Protein AF-A0A256F3F4-F1 (afdb_monomer_lite)

Organism: NCBI:txid94627

pLDDT: mean 89.83, std 6.76, range [63.84, 97.25]

Secondary structure (DSSP, 8-state):
-GGGSSSSTT--S-HHHHHHHHHHHHHHHHHTSPPTTTSS-HHHHTTS-SSPPPHHHHHHHHHHHHHSPP-PPPPPPPGGGS--

Structure (mmCIF, N/CA/C/O backbone):
data_AF-A0A256F3F4-F1
#
_entry.id   AF-A0A256F3F4-F1
#
loop_
_atom_site.group_PDB
_atom_site.id
_atom_site.type_symbol
_atom_site.label_atom_id
_atom_site.label_alt_id
_atom_site.label_comp_id
_atom_site.label_asym_id
_atom_site.label_entity_id
_atom_site.label_seq_id
_atom_site.pdbx_PDB_ins_code
_atom_site.Cartn_x
_atom_site.Cartn_y
_atom_site.Cartn_z
_atom_site.occupancy
_atom_site.B_iso_or_equiv
_atom_site.auth_seq_id
_atom_site.auth_comp_id
_atom_site.auth_asym_id
_atom_site.auth_atom_id
_atom_site.pdbx_PDB_model_num
ATOM 1 N N . MET A 1 1 ? -0.444 10.853 1.041 1.00 85.06 1 MET A N 1
ATOM 2 C CA . MET A 1 1 ? 0.641 10.440 0.122 1.00 85.06 1 MET A CA 1
ATOM 3 C C . MET A 1 1 ? 1.278 11.704 -0.465 1.00 85.06 1 MET A C 1
ATOM 5 O O . MET A 1 1 ? 0.547 12.496 -1.040 1.00 85.06 1 MET A O 1
ATOM 9 N N . ARG A 1 2 ? 2.587 11.956 -0.284 1.00 86.06 2 ARG A N 1
ATOM 10 C CA . ARG A 1 2 ? 3.235 13.225 -0.716 1.00 86.06 2 ARG A CA 1
ATOM 11 C C . ARG A 1 2 ? 3.424 13.343 -2.236 1.00 86.06 2 ARG A C 1
ATOM 13 O O . ARG A 1 2 ? 3.551 14.440 -2.758 1.00 86.06 2 ARG A O 1
ATOM 20 N N . ARG A 1 3 ? 3.386 12.229 -2.965 1.00 85.56 3 ARG A N 1
ATOM 21 C CA . ARG A 1 3 ? 3.654 12.202 -4.408 1.00 85.56 3 ARG A CA 1
ATOM 22 C C . ARG A 1 3 ? 2.622 12.929 -5.281 1.00 85.56 3 ARG A C 1
ATOM 24 O O . ARG A 1 3 ? 2.972 13.380 -6.362 1.00 85.56 3 ARG A O 1
ATOM 31 N N . PHE A 1 4 ? 1.382 13.070 -4.817 1.00 87.00 4 PHE A N 1
ATOM 32 C CA . PHE A 1 4 ? 0.351 13.848 -5.518 1.00 87.00 4 PHE A CA 1
ATOM 33 C C . PHE A 1 4 ? 0.466 15.361 -5.282 1.00 87.00 4 PHE A C 1
ATOM 35 O O . PHE A 1 4 ? -0.279 16.135 -5.873 1.00 87.00 4 PHE A O 1
ATOM 42 N N . THR A 1 5 ? 1.385 15.797 -4.416 1.00 88.94 5 THR A N 1
ATOM 43 C CA . THR A 1 5 ? 1.590 17.216 -4.108 1.00 88.94 5 THR A CA 1
ATOM 44 C C . THR A 1 5 ? 2.784 17.773 -4.880 1.00 88.94 5 THR A C 1
ATOM 46 O O . THR A 1 5 ? 3.816 17.109 -5.007 1.00 88.94 5 THR A O 1
ATOM 49 N N . ARG A 1 6 ? 2.645 18.995 -5.407 1.00 88.25 6 ARG A N 1
ATOM 50 C CA . ARG A 1 6 ? 3.715 19.708 -6.126 1.00 88.25 6 ARG A CA 1
ATOM 51 C C . ARG A 1 6 ? 4.814 20.169 -5.164 1.00 88.25 6 ARG A C 1
ATOM 53 O O . ARG A 1 6 ? 4.550 20.350 -3.981 1.00 88.25 6 ARG A O 1
ATOM 60 N N . LEU A 1 7 ? 6.019 20.399 -5.697 1.00 86.75 7 LEU A N 1
ATOM 61 C CA . LEU A 1 7 ? 7.172 20.942 -4.959 1.00 86.75 7 LEU A CA 1
ATOM 62 C C . LEU A 1 7 ? 7.547 20.118 -3.714 1.00 86.75 7 LEU A C 1
ATOM 64 O O . LEU A 1 7 ? 7.822 20.659 -2.648 1.00 86.75 7 LEU A O 1
ATOM 68 N N . THR A 1 8 ? 7.549 18.788 -3.843 1.00 89.38 8 THR A N 1
ATOM 69 C CA . THR A 1 8 ? 8.005 17.891 -2.774 1.00 89.38 8 THR A CA 1
ATOM 70 C C . THR A 1 8 ? 9.047 16.906 -3.283 1.00 89.38 8 THR A C 1
ATOM 72 O O . THR A 1 8 ? 9.008 16.477 -4.437 1.00 89.38 8 THR A O 1
ATOM 75 N N . ASN A 1 9 ? 9.930 16.465 -2.386 1.00 86.44 9 ASN A N 1
ATOM 76 C CA . ASN A 1 9 ? 10.960 15.460 -2.678 1.00 86.44 9 ASN A CA 1
ATOM 77 C C . ASN A 1 9 ? 10.384 14.062 -2.989 1.00 86.44 9 ASN A C 1
ATOM 79 O O . ASN A 1 9 ? 11.128 13.146 -3.314 1.00 86.44 9 ASN A O 1
ATOM 83 N N . GLY A 1 10 ? 9.062 13.877 -2.893 1.00 86.25 10 GLY A N 1
ATOM 84 C CA . GLY A 1 10 ? 8.380 12.634 -3.260 1.00 86.25 10 GLY A CA 1
ATOM 85 C C . GLY A 1 10 ? 8.067 12.505 -4.755 1.00 86.25 10 GLY A C 1
ATOM 86 O O . GLY A 1 10 ? 7.435 11.525 -5.156 1.00 86.25 10 GLY A O 1
ATOM 87 N N . PHE A 1 11 ? 8.442 13.491 -5.575 1.00 85.69 11 PHE A N 1
ATOM 88 C CA . PHE A 1 11 ? 8.248 13.451 -7.021 1.00 85.69 11 PHE A CA 1
ATOM 89 C C . PHE A 1 11 ? 9.296 12.565 -7.709 1.00 85.69 11 PHE A C 1
ATOM 91 O O . PHE A 1 11 ? 10.481 12.602 -7.394 1.00 85.69 11 PHE A O 1
ATOM 98 N N . SER A 1 12 ? 8.863 11.792 -8.705 1.00 87.75 12 SER A N 1
ATOM 99 C CA . SER A 1 12 ? 9.754 11.043 -9.590 1.00 87.75 12 SER A CA 1
ATOM 100 C C . SER A 1 12 ? 9.167 11.025 -10.997 1.00 87.75 12 SER A C 1
ATOM 102 O O . SER A 1 12 ? 7.963 10.814 -11.154 1.00 87.75 12 SER A O 1
ATOM 104 N N . LYS A 1 13 ? 10.027 11.238 -12.002 1.00 89.81 13 LYS A N 1
ATOM 105 C CA . LYS A 1 13 ? 9.654 11.271 -13.428 1.00 89.81 13 LYS A CA 1
ATOM 106 C C . LYS A 1 13 ? 9.268 9.895 -13.982 1.00 89.81 13 LYS A C 1
ATOM 108 O O . LYS A 1 13 ? 8.525 9.825 -14.950 1.00 89.81 13 LYS A O 1
ATOM 113 N N . LYS A 1 14 ? 9.767 8.814 -13.372 1.00 93.12 14 LYS A N 1
ATOM 114 C CA . LYS A 1 14 ? 9.453 7.434 -13.765 1.00 93.12 14 LYS A CA 1
ATOM 115 C C . LYS A 1 14 ? 8.044 7.059 -13.308 1.00 93.12 14 LYS A C 1
ATOM 117 O O . LYS A 1 14 ? 7.729 7.175 -12.113 1.00 93.12 14 LYS A O 1
ATOM 122 N N . VAL A 1 15 ? 7.213 6.612 -14.248 1.00 91.56 15 VAL A N 1
ATOM 123 C CA . VAL A 1 15 ? 5.820 6.218 -13.986 1.00 91.56 15 VAL A CA 1
ATOM 124 C C . VAL A 1 15 ? 5.750 4.944 -13.144 1.00 91.56 15 VAL A C 1
ATOM 126 O O . VAL A 1 15 ? 4.891 4.822 -12.277 1.00 91.56 15 VAL A O 1
ATOM 129 N N . GLU A 1 16 ? 6.723 4.049 -13.287 1.00 94.31 16 GLU A N 1
ATOM 130 C CA . GLU A 1 16 ? 6.822 2.789 -12.546 1.00 94.31 16 GLU A CA 1
ATOM 131 C C . GLU A 1 16 ? 6.937 3.062 -11.050 1.00 94.31 16 GLU A C 1
ATOM 133 O O . GLU A 1 16 ? 6.208 2.498 -10.237 1.00 94.31 16 GLU A O 1
ATOM 138 N N . ASN A 1 17 ? 7.763 4.046 -10.681 1.00 91.50 17 ASN A N 1
ATOM 139 C CA . ASN A 1 17 ? 7.868 4.469 -9.293 1.00 91.50 17 ASN A CA 1
ATOM 140 C C . ASN A 1 17 ? 6.499 4.912 -8.757 1.00 91.50 17 ASN A C 1
ATOM 142 O O . ASN A 1 17 ? 6.248 4.770 -7.558 1.00 91.50 17 ASN A O 1
ATOM 146 N N . HIS A 1 18 ? 5.651 5.534 -9.593 1.00 91.56 18 HIS A N 1
ATOM 147 C CA . HIS A 1 18 ? 4.331 6.022 -9.174 1.00 91.56 18 HIS A CA 1
ATOM 148 C C . HIS A 1 18 ? 3.445 4.849 -8.817 1.00 91.56 18 HIS A C 1
ATOM 150 O O . HIS A 1 18 ? 2.930 4.810 -7.699 1.00 91.56 18 HIS A O 1
ATOM 156 N N . ALA A 1 19 ? 3.385 3.865 -9.713 1.00 93.38 19 ALA A N 1
ATOM 157 C CA . ALA A 1 19 ? 2.704 2.607 -9.471 1.00 93.38 19 ALA A CA 1
ATOM 158 C C . ALA A 1 19 ? 3.195 1.946 -8.171 1.00 93.38 19 ALA A C 1
ATOM 160 O O . ALA A 1 19 ? 2.372 1.624 -7.317 1.00 93.38 19 ALA A O 1
ATOM 161 N N . TYR A 1 20 ? 4.512 1.856 -7.943 1.00 92.06 20 TYR A N 1
ATOM 162 C CA . TYR A 1 20 ? 5.063 1.281 -6.707 1.00 92.06 20 TYR A CA 1
ATOM 163 C C . TYR A 1 20 ? 4.633 2.045 -5.449 1.00 92.06 20 TYR A C 1
ATOM 165 O O . TYR A 1 20 ? 4.228 1.443 -4.457 1.00 92.06 20 TYR A O 1
ATOM 173 N N . THR A 1 21 ? 4.663 3.380 -5.486 1.00 93.44 21 THR A N 1
ATOM 174 C CA . THR A 1 21 ? 4.263 4.207 -4.332 1.00 93.44 21 THR A CA 1
ATOM 175 C C . THR A 1 21 ? 2.781 4.022 -4.005 1.00 93.44 21 THR A C 1
ATOM 177 O O . THR A 1 21 ? 2.407 3.910 -2.837 1.00 93.44 21 THR A O 1
ATOM 180 N N . VAL A 1 22 ? 1.937 4.003 -5.040 1.00 93.88 22 VAL A N 1
ATOM 181 C CA . VAL A 1 22 ? 0.487 3.817 -4.926 1.00 93.88 22 VAL A CA 1
ATOM 182 C C . VAL A 1 22 ? 0.172 2.431 -4.366 1.00 93.88 22 VAL A C 1
ATOM 184 O O . VAL A 1 22 ? -0.572 2.331 -3.391 1.00 93.88 22 VAL A O 1
ATOM 187 N N . ALA A 1 23 ? 0.796 1.387 -4.915 1.00 94.31 23 ALA A N 1
ATOM 188 C CA . ALA A 1 23 ? 0.628 0.013 -4.458 1.00 94.31 23 ALA A CA 1
ATOM 189 C C . ALA A 1 23 ? 0.999 -0.140 -2.975 1.00 94.31 23 ALA A C 1
ATOM 191 O O . ALA A 1 23 ? 0.188 -0.618 -2.182 1.00 94.31 23 ALA A O 1
ATOM 192 N N . LEU A 1 24 ? 2.180 0.349 -2.573 1.00 92.94 24 LEU A N 1
ATOM 193 C CA . LEU A 1 24 ? 2.624 0.296 -1.177 1.00 92.94 24 LEU A CA 1
ATOM 194 C C . LEU A 1 24 ? 1.688 1.070 -0.242 1.00 92.94 24 LEU A C 1
ATOM 196 O O . LEU A 1 24 ? 1.378 0.605 0.855 1.00 92.94 24 LEU A O 1
ATOM 200 N N . HIS A 1 25 ? 1.207 2.238 -0.671 1.00 93.75 25 HIS A N 1
ATOM 201 C CA . HIS A 1 25 ? 0.313 3.053 0.143 1.00 93.75 25 HIS A CA 1
ATOM 202 C C . HIS A 1 25 ? -1.028 2.368 0.407 1.00 93.75 25 HIS A C 1
ATOM 204 O O . HIS A 1 25 ? -1.460 2.322 1.558 1.00 93.75 25 HIS A O 1
ATOM 210 N N . PHE A 1 26 ? -1.680 1.842 -0.633 1.00 94.56 26 PHE A N 1
ATOM 211 C CA . PHE A 1 26 ? -2.975 1.180 -0.482 1.00 94.56 26 PHE A CA 1
ATOM 212 C C . PHE A 1 26 ? -2.855 -0.153 0.247 1.00 94.56 26 PHE A C 1
ATOM 214 O O . PHE A 1 26 ? -3.718 -0.464 1.064 1.00 94.56 26 PHE A O 1
ATOM 221 N N . MET A 1 27 ? -1.762 -0.893 0.044 1.00 95.06 27 MET A N 1
ATOM 222 C CA . MET A 1 27 ? -1.495 -2.111 0.805 1.00 95.06 27 MET A CA 1
ATOM 223 C C . MET A 1 27 ? -1.405 -1.818 2.308 1.00 95.06 27 MET A C 1
ATOM 225 O O . MET A 1 27 ? -2.105 -2.429 3.115 1.00 95.06 27 MET A O 1
ATOM 229 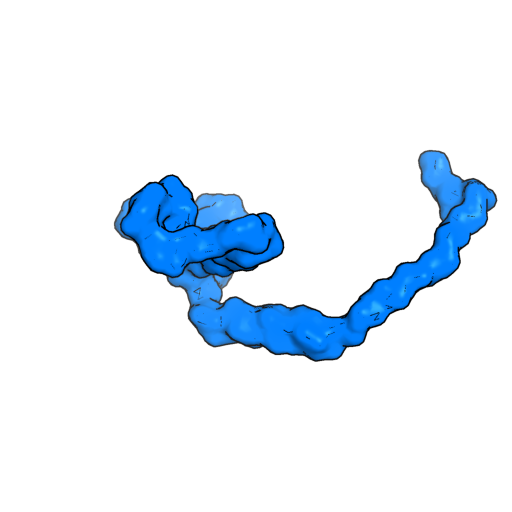N N . TYR A 1 28 ? -0.605 -0.821 2.691 1.00 95.38 28 TYR A N 1
ATOM 230 C CA . TYR A 1 28 ? 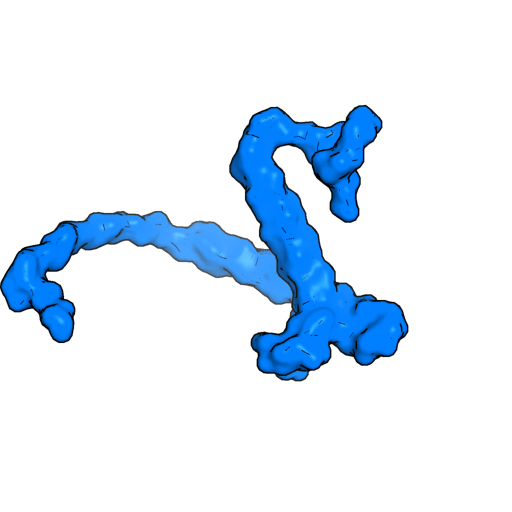-0.487 -0.416 4.090 1.00 95.38 28 TYR A CA 1
ATOM 231 C C . TYR A 1 28 ? -1.808 0.135 4.651 1.00 95.38 28 TYR A C 1
ATOM 233 O O . TYR A 1 28 ? -2.238 -0.261 5.736 1.00 95.38 28 TYR A O 1
ATOM 241 N N . TYR A 1 29 ? -2.465 1.041 3.923 1.00 95.69 29 TYR A N 1
ATOM 242 C CA . TYR A 1 29 ? -3.678 1.704 4.398 1.00 95.69 29 TYR A CA 1
ATOM 243 C C . TYR A 1 29 ? -4.839 0.722 4.585 1.00 95.69 29 TYR A C 1
ATOM 245 O O . TYR A 1 29 ? -5.544 0.824 5.584 1.00 95.69 29 TYR A O 1
ATOM 253 N N . ASN A 1 30 ? -5.017 -0.228 3.661 1.00 96.25 30 ASN A N 1
ATOM 254 C CA . ASN A 1 30 ? -6.153 -1.145 3.692 1.00 96.25 30 ASN A CA 1
ATOM 255 C C . ASN A 1 30 ? -5.957 -2.318 4.654 1.00 96.25 30 ASN A C 1
ATOM 257 O O . ASN A 1 30 ? -6.938 -2.738 5.258 1.00 96.25 30 ASN A O 1
ATOM 261 N N . PHE A 1 31 ? -4.734 -2.841 4.803 1.00 95.75 31 PHE A N 1
ATOM 262 C CA . PHE A 1 31 ? -4.508 -4.107 5.514 1.00 95.75 31 PHE A CA 1
ATOM 263 C C . PHE A 1 31 ? -3.765 -3.980 6.848 1.00 95.75 31 PHE A C 1
ATOM 265 O O . PHE A 1 31 ? -3.890 -4.879 7.677 1.00 95.75 31 PHE A O 1
ATOM 272 N N . VAL A 1 32 ? -3.002 -2.902 7.068 1.00 96.38 32 VAL A N 1
ATOM 273 C CA . VAL A 1 32 ? -2.175 -2.730 8.282 1.00 96.38 32 VAL A CA 1
ATOM 274 C C . VAL A 1 32 ? -2.703 -1.609 9.168 1.00 96.38 32 VAL A C 1
ATOM 276 O O . VAL A 1 32 ? -2.766 -1.734 10.389 1.00 96.38 32 VAL A O 1
ATOM 279 N N . ARG A 1 33 ? -3.079 -0.474 8.574 1.00 95.44 33 ARG A N 1
ATOM 280 C CA . ARG A 1 33 ? -3.511 0.689 9.346 1.00 95.44 33 ARG A CA 1
ATOM 281 C C . ARG A 1 33 ? -4.917 0.480 9.909 1.00 95.44 33 ARG A C 1
ATOM 283 O O . ARG A 1 33 ? -5.875 0.291 9.167 1.0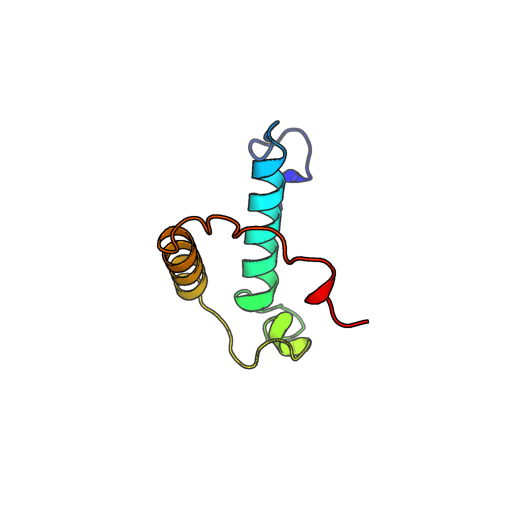0 95.44 33 ARG A O 1
ATOM 290 N N . ILE A 1 34 ? -5.057 0.660 11.220 1.00 95.81 34 ILE A N 1
ATOM 291 C CA . ILE A 1 34 ? -6.369 0.770 11.862 1.00 95.81 34 ILE A CA 1
ATOM 292 C C . ILE A 1 34 ? -6.978 2.135 11.525 1.00 95.81 34 ILE A C 1
ATOM 294 O O . ILE A 1 34 ? -6.384 3.190 11.785 1.00 95.81 34 ILE A O 1
ATOM 298 N N . HIS A 1 35 ? -8.172 2.129 10.933 1.00 95.44 35 HIS A N 1
ATOM 299 C CA . HIS A 1 35 ? -8.888 3.357 10.621 1.00 95.44 35 HIS A CA 1
ATOM 300 C C . HIS A 1 35 ? -9.515 3.954 11.886 1.00 95.44 35 HIS A C 1
ATOM 302 O O . HIS A 1 35 ? -10.131 3.248 12.684 1.00 95.44 35 HIS A O 1
ATOM 308 N N . LYS A 1 36 ? -9.398 5.277 12.067 1.00 94.94 36 LYS A N 1
ATOM 309 C CA . LYS A 1 36 ? -9.813 5.953 13.310 1.00 94.94 36 LYS A CA 1
ATOM 310 C C . LYS A 1 36 ? -11.298 5.751 13.630 1.00 94.94 36 LYS A C 1
ATOM 312 O O . LYS A 1 36 ? -11.634 5.542 14.790 1.00 94.94 36 LYS A O 1
ATOM 317 N N . THR A 1 37 ? -12.169 5.820 12.622 1.00 95.62 37 THR A N 1
ATOM 318 C CA . THR A 1 37 ? -13.624 5.676 12.804 1.00 95.62 37 THR A CA 1
ATOM 319 C C . THR A 1 37 ? -14.079 4.221 12.809 1.00 95.62 37 THR A C 1
ATOM 321 O O . THR A 1 37 ? -14.896 3.859 13.643 1.00 95.62 37 THR A O 1
ATOM 324 N N . LEU A 1 38 ? -13.522 3.378 11.931 1.00 95.06 38 LEU A N 1
ATOM 325 C CA . LEU A 1 38 ? -13.929 1.973 11.804 1.00 95.06 38 LEU A CA 1
ATOM 326 C C . LEU A 1 38 ? -13.386 1.113 12.950 1.00 95.06 38 LEU A C 1
ATOM 328 O O . LEU A 1 38 ? -13.875 0.013 13.164 1.00 95.06 38 LEU A O 1
ATOM 332 N N . ARG A 1 39 ? -12.346 1.587 13.658 1.00 94.94 39 ARG A N 1
ATOM 333 C CA . ARG A 1 39 ? -11.619 0.858 14.718 1.00 94.94 39 ARG A CA 1
ATOM 334 C C . ARG A 1 39 ? -10.998 -0.471 14.267 1.00 94.94 39 ARG A C 1
ATOM 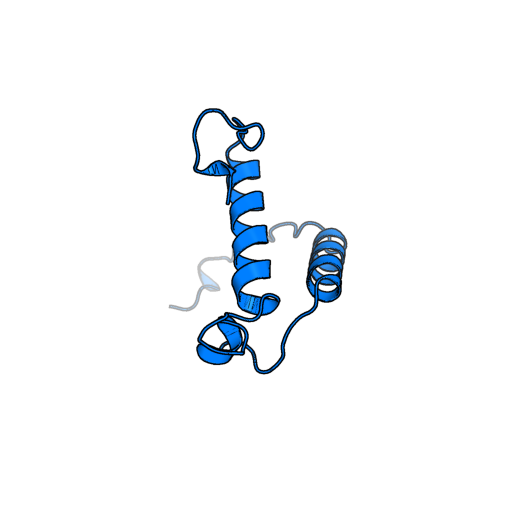336 O O . ARG A 1 39 ? -10.435 -1.188 15.081 1.00 94.94 39 ARG A O 1
ATOM 343 N N . MET A 1 40 ? -11.015 -0.740 12.966 1.00 95.75 40 MET A N 1
ATOM 344 C CA . MET A 1 40 ? -10.393 -1.877 12.299 1.00 95.75 40 MET A CA 1
ATOM 345 C C . MET A 1 40 ? -9.757 -1.436 10.977 1.00 95.75 40 MET A C 1
ATOM 347 O O . MET A 1 40 ? -9.834 -0.258 10.604 1.00 95.75 40 MET A O 1
ATOM 351 N N . SER A 1 41 ? -9.099 -2.360 10.275 1.00 96.56 41 SER A N 1
ATOM 352 C CA . SER A 1 41 ? -8.565 -2.060 8.946 1.00 96.56 41 SER A CA 1
ATOM 353 C C . SER A 1 41 ? -9.697 -1.894 7.918 1.00 96.56 41 SER A C 1
ATOM 355 O O . SER A 1 41 ? -10.731 -2.558 8.033 1.00 96.56 41 SER A O 1
ATOM 357 N N . PRO A 1 42 ? -9.532 -1.032 6.899 1.00 97.25 42 PRO A N 1
ATOM 358 C CA . PRO A 1 42 ? -10.513 -0.902 5.824 1.00 97.25 42 PRO A CA 1
ATOM 359 C C . PRO A 1 42 ? -10.827 -2.227 5.113 1.00 97.25 42 PRO A C 1
ATOM 361 O O . PRO A 1 42 ? -11.984 -2.478 4.795 1.00 97.25 42 PRO A O 1
ATOM 364 N N . ALA A 1 43 ? -9.831 -3.096 4.904 1.00 97.00 43 ALA A N 1
ATOM 365 C CA . ALA A 1 43 ? -10.043 -4.400 4.274 1.00 97.00 43 ALA A CA 1
ATOM 366 C C . ALA A 1 43 ? -10.915 -5.332 5.126 1.00 97.00 43 ALA A C 1
ATOM 368 O O . ALA A 1 43 ? -11.727 -6.068 4.574 1.00 97.00 43 ALA A O 1
ATOM 369 N N . MET A 1 44 ? -10.784 -5.276 6.455 1.00 96.69 44 MET A N 1
ATOM 370 C CA . MET A 1 44 ? -11.664 -6.023 7.361 1.00 96.69 44 MET A CA 1
ATOM 371 C C . MET A 1 44 ? -13.089 -5.481 7.338 1.00 96.69 44 MET A C 1
ATOM 373 O O . MET A 1 44 ? -14.034 -6.252 7.230 1.00 96.69 44 MET A O 1
ATOM 377 N N . ALA A 1 45 ? -13.252 -4.157 7.378 1.00 96.25 45 ALA A N 1
ATOM 378 C CA . ALA A 1 45 ? -14.578 -3.544 7.319 1.00 96.25 45 ALA A CA 1
ATOM 379 C C . ALA A 1 45 ? -15.311 -3.861 6.002 1.00 96.25 45 ALA A C 1
ATOM 381 O O . ALA A 1 45 ? -16.534 -3.946 5.982 1.00 96.25 45 ALA A O 1
ATOM 382 N N . ALA A 1 46 ? -14.562 -4.054 4.914 1.00 96.69 46 ALA A N 1
ATOM 383 C CA . ALA A 1 46 ? -15.086 -4.463 3.615 1.00 96.69 46 ALA A CA 1
ATOM 384 C C . ALA A 1 46 ? -15.251 -5.991 3.452 1.00 96.69 46 ALA A C 1
ATOM 386 O O . ALA A 1 46 ? -15.663 -6.430 2.383 1.00 96.69 46 ALA A O 1
ATOM 387 N N . GLY A 1 47 ? -14.900 -6.805 4.457 1.00 96.12 47 GLY A N 1
ATOM 388 C CA . GLY A 1 47 ? -14.982 -8.272 4.382 1.00 96.12 47 GLY A CA 1
ATOM 389 C C . GLY A 1 47 ? -13.971 -8.925 3.429 1.00 96.12 47 GLY A C 1
ATOM 390 O O . GLY A 1 47 ? -14.169 -10.054 2.998 1.00 96.12 47 GLY A O 1
ATOM 391 N N . VAL A 1 48 ? -12.893 -8.223 3.068 1.00 95.88 48 VAL A N 1
ATOM 392 C CA . VAL A 1 48 ? -11.842 -8.723 2.158 1.00 95.88 48 VAL A CA 1
ATOM 393 C C . VAL A 1 48 ? -10.771 -9.523 2.910 1.00 95.88 48 VAL A C 1
ATOM 395 O O . VAL A 1 48 ? -10.041 -10.312 2.314 1.00 95.88 48 VAL A O 1
ATOM 398 N N . SER A 1 49 ? -10.622 -9.292 4.215 1.00 94.06 49 SER A N 1
ATOM 399 C CA . SER A 1 49 ? -9.625 -9.957 5.057 1.00 94.06 49 SER A CA 1
ATOM 400 C C . SER A 1 49 ? -10.154 -10.120 6.472 1.00 94.06 49 SER A C 1
ATOM 402 O O . SER A 1 49 ? -10.588 -9.142 7.070 1.00 94.06 49 SER A O 1
ATOM 404 N N . ASP A 1 50 ? -10.016 -11.316 7.037 1.00 93.12 50 ASP A N 1
ATOM 405 C CA . ASP A 1 50 ? -10.487 -11.611 8.398 1.00 93.12 50 ASP A CA 1
ATOM 406 C C . ASP A 1 50 ? -9.458 -11.252 9.478 1.00 93.12 50 ASP A C 1
ATOM 408 O O . ASP A 1 50 ? -9.791 -11.114 10.654 1.00 93.12 50 ASP A O 1
ATOM 412 N N . ARG A 1 51 ? -8.187 -11.075 9.087 1.00 93.38 51 ARG A N 1
ATOM 413 C CA . ARG A 1 51 ? -7.095 -10.693 9.994 1.00 93.38 51 ARG A CA 1
ATOM 414 C C . ARG A 1 51 ? -6.505 -9.333 9.655 1.00 93.38 51 ARG A C 1
ATOM 416 O O . ARG A 1 51 ? -6.439 -8.941 8.485 1.00 93.38 51 ARG A O 1
ATOM 423 N N . LEU A 1 52 ? -5.989 -8.665 10.685 1.00 94.31 52 LEU A N 1
ATOM 424 C CA . LEU A 1 52 ? -5.095 -7.523 10.533 1.00 94.31 52 LEU A CA 1
ATOM 425 C C . LEU A 1 52 ? -3.713 -8.022 10.092 1.00 94.31 52 LEU A C 1
ATOM 427 O O . LEU A 1 52 ? -3.209 -9.008 10.634 1.00 94.31 52 LEU A O 1
ATOM 431 N N . ARG A 1 53 ? -3.107 -7.359 9.105 1.00 93.81 53 ARG A N 1
ATOM 432 C CA . ARG A 1 53 ? -1.728 -7.644 8.689 1.00 93.81 53 ARG A CA 1
ATOM 433 C C . ARG A 1 53 ? -0.748 -6.748 9.429 1.00 93.81 53 ARG A C 1
ATOM 435 O O . ARG A 1 53 ? -1.072 -5.620 9.793 1.00 93.81 53 ARG A O 1
ATOM 442 N N . GLU A 1 54 ? 0.479 -7.220 9.573 1.00 94.38 54 GLU A N 1
ATOM 443 C CA . GLU A 1 54 ? 1.598 -6.424 10.062 1.00 94.38 54 GLU A CA 1
ATOM 444 C C . GLU A 1 54 ? 2.496 -5.945 8.918 1.00 94.38 54 GLU A C 1
ATOM 446 O O . GLU A 1 54 ? 2.456 -6.447 7.793 1.00 94.38 54 GLU A O 1
ATOM 451 N N . MET A 1 55 ? 3.390 -4.998 9.216 1.00 92.25 55 MET A N 1
ATOM 452 C CA . MET A 1 55 ? 4.405 -4.564 8.251 1.00 92.25 55 MET A CA 1
ATOM 453 C C . MET A 1 55 ? 5.299 -5.730 7.793 1.00 92.25 55 MET A C 1
ATOM 455 O O . MET A 1 55 ? 5.730 -5.766 6.641 1.00 92.25 55 MET A O 1
ATOM 459 N N . ARG A 1 56 ? 5.542 -6.711 8.674 1.00 95.06 56 ARG A N 1
ATOM 460 C CA . ARG A 1 56 ? 6.315 -7.921 8.361 1.00 95.06 56 ARG A CA 1
ATOM 461 C C . ARG A 1 56 ? 5.664 -8.749 7.255 1.00 95.06 56 ARG A C 1
ATOM 463 O O . ARG A 1 56 ? 6.377 -9.191 6.363 1.00 95.06 56 ARG A O 1
ATOM 470 N N . ASP A 1 57 ? 4.335 -8.882 7.262 1.00 93.31 57 ASP A N 1
ATOM 471 C CA . ASP A 1 57 ? 3.605 -9.610 6.217 1.00 93.31 57 ASP A CA 1
ATOM 472 C C . ASP A 1 57 ? 3.851 -8.985 4.834 1.00 93.31 57 ASP A C 1
ATOM 474 O O . ASP A 1 57 ? 4.046 -9.698 3.854 1.00 93.31 57 ASP A O 1
ATOM 478 N N . ILE A 1 58 ? 3.884 -7.649 4.743 1.00 91.50 58 ILE A N 1
ATOM 479 C CA . ILE A 1 58 ? 4.151 -6.948 3.477 1.00 91.50 58 ILE A CA 1
ATOM 480 C C . ILE A 1 58 ? 5.561 -7.268 2.969 1.00 91.50 58 ILE A C 1
ATOM 482 O O . ILE A 1 58 ? 5.736 -7.556 1.788 1.00 91.50 58 ILE A O 1
ATOM 486 N N . VAL A 1 59 ? 6.563 -7.241 3.850 1.00 93.12 59 VAL A N 1
ATOM 487 C CA . VAL A 1 59 ? 7.952 -7.547 3.475 1.00 93.12 59 VAL A CA 1
ATOM 488 C C . VAL A 1 59 ? 8.095 -9.002 3.033 1.00 93.12 59 VAL A C 1
ATOM 490 O O . VAL A 1 59 ? 8.767 -9.266 2.038 1.00 93.12 59 VAL A O 1
ATOM 493 N N . SER A 1 60 ? 7.448 -9.940 3.728 1.00 94.31 60 SER A N 1
ATOM 494 C CA . SER A 1 60 ? 7.446 -11.353 3.337 1.00 94.31 60 SER A CA 1
ATOM 495 C C . SER A 1 60 ? 6.847 -11.552 1.945 1.00 94.31 60 SER A C 1
ATOM 497 O O . SER A 1 60 ? 7.459 -12.222 1.122 1.00 94.31 60 SER A O 1
ATOM 499 N N . LEU A 1 61 ? 5.732 -10.884 1.629 1.00 90.44 61 LEU A N 1
ATOM 500 C CA . LEU A 1 61 ? 5.115 -10.957 0.298 1.00 90.44 61 LEU A CA 1
ATOM 501 C C . LEU A 1 61 ? 6.033 -10.448 -0.815 1.00 90.44 61 LEU A C 1
ATOM 503 O O . LEU A 1 61 ? 6.055 -11.022 -1.900 1.00 90.44 61 LEU A O 1
ATOM 507 N N . VAL A 1 62 ? 6.791 -9.378 -0.558 1.00 90.25 62 VAL A N 1
ATOM 508 C CA . VAL A 1 62 ? 7.767 -8.859 -1.527 1.00 90.25 62 VAL A CA 1
ATOM 509 C C . VAL A 1 62 ? 8.899 -9.863 -1.731 1.00 90.25 62 VAL A C 1
ATOM 511 O O . VAL A 1 62 ? 9.211 -10.186 -2.871 1.00 90.25 62 VAL A O 1
ATOM 514 N N . LYS A 1 63 ? 9.450 -10.427 -0.650 1.00 92.25 63 LYS A N 1
ATOM 515 C CA . LYS A 1 63 ? 10.499 -11.457 -0.735 1.00 92.25 63 LYS A CA 1
ATOM 516 C C . LYS A 1 63 ? 10.035 -12.697 -1.494 1.00 92.25 63 LYS A C 1
ATOM 518 O O . LYS A 1 63 ? 10.766 -13.218 -2.325 1.00 92.25 63 LYS A O 1
ATOM 523 N N . GLU A 1 64 ? 8.819 -13.164 -1.228 1.00 91.81 64 GLU A N 1
ATOM 524 C CA . GLU A 1 64 ? 8.2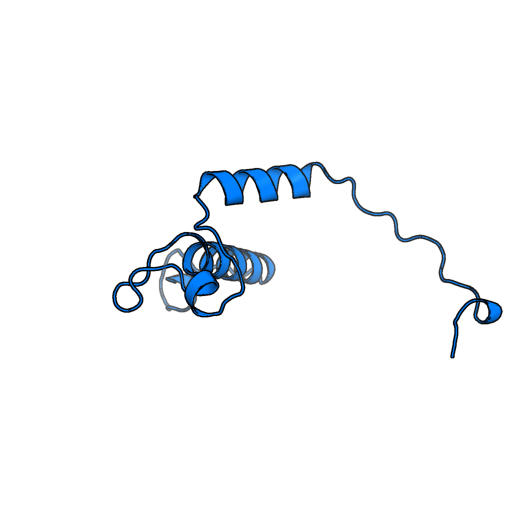17 -14.286 -1.951 1.00 91.81 64 GLU A CA 1
ATOM 525 C C . GLU A 1 64 ? 7.993 -13.961 -3.431 1.00 91.81 64 GLU A C 1
ATOM 527 O O . GLU A 1 64 ? 8.152 -14.834 -4.282 1.00 91.81 64 GLU A O 1
ATOM 532 N N . ALA A 1 65 ? 7.620 -12.721 -3.756 1.00 87.38 65 ALA A N 1
ATOM 533 C CA . ALA A 1 65 ? 7.465 -12.279 -5.137 1.00 87.38 65 ALA A CA 1
ATOM 534 C C . ALA A 1 65 ? 8.810 -12.192 -5.872 1.00 87.38 65 ALA A C 1
ATOM 536 O O . ALA A 1 65 ? 8.885 -12.606 -7.023 1.00 87.38 65 ALA A O 1
ATOM 537 N N . GLU A 1 66 ? 9.864 -11.710 -5.213 1.00 86.25 66 GLU A N 1
ATOM 538 C CA . GLU A 1 66 ? 11.228 -11.666 -5.759 1.00 86.25 66 GLU A CA 1
ATOM 539 C C . GLU A 1 66 ? 11.839 -13.065 -5.917 1.00 86.25 66 GLU A C 1
ATOM 541 O O . GLU A 1 66 ? 12.565 -13.316 -6.876 1.00 86.25 66 GLU A O 1
ATOM 546 N N . ALA A 1 67 ? 11.527 -13.991 -5.006 1.00 88.25 67 ALA A N 1
ATOM 547 C CA . ALA A 1 67 ? 11.985 -15.378 -5.077 1.00 88.25 67 ALA A CA 1
ATOM 548 C C . ALA A 1 67 ? 11.320 -16.172 -6.214 1.00 88.25 6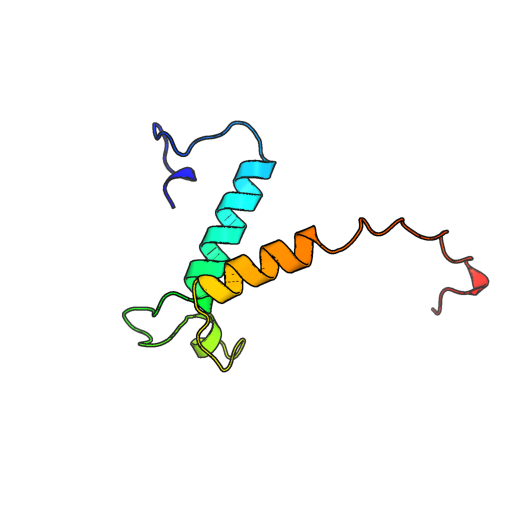7 ALA A C 1
ATOM 550 O O . ALA A 1 67 ? 11.861 -17.186 -6.661 1.00 88.25 67 ALA A O 1
ATOM 551 N N . LYS A 1 68 ? 10.146 -15.741 -6.690 1.00 84.94 68 LYS A N 1
ATOM 552 C CA . LYS A 1 68 ? 9.500 -16.364 -7.847 1.00 84.94 68 LYS A CA 1
ATOM 553 C C . LYS A 1 68 ? 10.306 -16.037 -9.097 1.00 84.94 68 LYS A C 1
ATOM 555 O O . LYS A 1 68 ? 10.426 -14.881 -9.494 1.00 84.94 68 LYS A O 1
ATOM 560 N N . ALA A 1 69 ? 10.823 -17.083 -9.736 1.00 73.44 69 ALA A N 1
ATOM 561 C CA . ALA A 1 69 ? 11.488 -16.953 -11.020 1.00 73.44 69 ALA A CA 1
ATOM 562 C C . ALA A 1 69 ? 10.555 -16.270 -12.041 1.00 73.44 69 ALA A C 1
ATOM 564 O O . ALA A 1 69 ? 9.337 -16.499 -12.008 1.00 73.44 69 ALA A O 1
ATOM 565 N N . PRO A 1 70 ? 11.099 -15.447 -12.956 1.00 75.31 70 PRO A N 1
ATOM 566 C CA . PRO A 1 70 ? 10.306 -14.849 -14.016 1.00 75.31 70 PRO A CA 1
ATOM 567 C C . PRO A 1 70 ? 9.608 -15.958 -14.802 1.00 75.31 70 PRO A C 1
ATOM 569 O O . PRO A 1 70 ? 10.245 -16.886 -15.302 1.00 75.31 70 PRO A O 1
ATOM 572 N N . ILE A 1 71 ? 8.282 -15.872 -14.885 1.00 75.62 71 ILE A N 1
ATOM 573 C CA . ILE A 1 71 ? 7.483 -16.845 -15.622 1.00 75.62 71 ILE A CA 1
ATOM 574 C C . ILE A 1 71 ? 7.808 -16.654 -17.102 1.00 75.62 71 ILE A C 1
ATOM 576 O O . ILE A 1 71 ? 7.389 -15.672 -17.720 1.00 75.62 71 ILE A O 1
ATOM 580 N N . VAL A 1 72 ? 8.561 -17.593 -17.675 1.00 79.44 72 VAL A N 1
ATOM 581 C CA . VAL A 1 72 ? 8.735 -17.668 -19.125 1.00 79.44 72 VAL A CA 1
ATOM 582 C C . VAL A 1 72 ? 7.374 -18.022 -19.704 1.00 79.44 72 VAL A C 1
ATOM 584 O O . VAL A 1 72 ? 6.800 -19.067 -19.392 1.00 79.44 72 VAL A O 1
ATOM 587 N N . ARG A 1 73 ? 6.813 -17.111 -20.500 1.00 78.50 73 ARG A N 1
ATOM 588 C CA . ARG A 1 73 ? 5.513 -17.323 -21.131 1.00 78.50 73 ARG A CA 1
ATOM 589 C C . ARG A 1 73 ? 5.616 -18.564 -22.023 1.00 78.50 73 ARG A C 1
ATOM 591 O O . ARG A 1 73 ? 6.453 -18.600 -22.921 1.00 78.50 73 ARG A O 1
ATOM 598 N N . GLY A 1 74 ? 4.791 -19.574 -21.751 1.00 82.19 74 GLY A N 1
ATOM 599 C CA . GLY A 1 74 ? 4.712 -20.769 -22.590 1.00 82.19 74 GLY A CA 1
ATOM 600 C C . GLY A 1 74 ? 4.189 -20.447 -23.998 1.00 82.19 74 GLY A C 1
ATOM 601 O O . GLY A 1 74 ? 3.640 -19.359 -24.214 1.00 82.19 74 GLY A O 1
ATOM 602 N N . PRO A 1 75 ? 4.343 -21.374 -24.960 1.00 86.75 75 PRO A N 1
ATOM 603 C CA . PRO A 1 75 ? 3.798 -21.210 -26.305 1.00 86.75 75 PRO A CA 1
ATOM 604 C C . PRO A 1 75 ? 2.284 -20.951 -26.264 1.00 86.75 75 PRO A C 1
ATOM 606 O O . PRO A 1 75 ? 1.574 -21.430 -25.376 1.00 86.75 75 PRO A O 1
ATOM 609 N N . TYR A 1 76 ? 1.790 -20.155 -27.216 1.00 83.75 76 TYR A N 1
ATOM 610 C CA . TYR A 1 76 ? 0.361 -19.865 -27.327 1.00 83.75 76 TYR A CA 1
ATOM 611 C C . TYR A 1 76 ? -0.419 -21.158 -27.598 1.00 83.75 76 TYR A C 1
ATOM 613 O O . TYR A 1 76 ? 0.031 -22.001 -28.374 1.00 83.75 76 TYR A O 1
ATOM 621 N N . LYS A 1 77 ? -1.586 -21.316 -26.962 1.00 84.69 77 LYS A N 1
ATOM 622 C CA . LYS A 1 77 ? -2.446 -22.482 -27.192 1.00 84.69 77 LYS A CA 1
ATOM 623 C C . LYS A 1 77 ? -2.918 -22.497 -28.642 1.00 84.69 77 LYS A C 1
ATOM 625 O O . LYS A 1 77 ? -3.380 -21.482 -29.156 1.00 84.69 77 LYS A O 1
ATOM 630 N N . GLU A 1 78 ? -2.844 -23.652 -29.289 1.00 84.31 78 GLU A N 1
ATOM 631 C CA . GLU A 1 78 ? -3.434 -23.814 -30.614 1.00 84.31 78 GLU A CA 1
ATOM 632 C C . GLU A 1 78 ? -4.944 -23.568 -30.565 1.00 84.31 78 GLU A C 1
ATOM 634 O O . GLU A 1 78 ? -5.605 -23.877 -29.572 1.00 84.31 78 GLU A O 1
ATOM 639 N N . LYS A 1 79 ? -5.505 -23.024 -31.652 1.00 79.69 79 LYS A N 1
ATOM 640 C CA . LYS A 1 79 ? -6.932 -22.671 -31.737 1.00 79.69 79 LYS A CA 1
ATOM 641 C C . LYS A 1 79 ? -7.870 -23.852 -31.446 1.00 79.69 79 LYS A C 1
ATOM 643 O O . LYS A 1 79 ? -8.969 -23.629 -30.963 1.00 79.69 79 LYS A O 1
ATOM 648 N N . SER A 1 80 ? -7.428 -25.085 -31.695 1.00 84.00 80 SER A N 1
ATOM 649 C CA . SER A 1 80 ? -8.156 -26.326 -31.389 1.00 84.00 80 SER A CA 1
ATOM 650 C C . SER A 1 80 ? -8.319 -26.606 -29.887 1.00 84.00 80 SER A C 1
ATOM 652 O O . SER A 1 80 ? -9.184 -27.385 -29.506 1.00 84.00 80 SER A O 1
ATOM 654 N N . GLN A 1 81 ? -7.499 -25.979 -29.040 1.00 76.88 81 GLN A N 1
ATOM 655 C CA . GLN A 1 81 ? -7.431 -26.183 -27.586 1.00 76.88 81 GLN A CA 1
ATOM 656 C C . GLN A 1 81 ? -8.070 -25.027 -26.794 1.00 76.88 81 GLN A C 1
ATOM 658 O O . GLN A 1 81 ? -7.958 -24.965 -25.566 1.00 76.88 81 GLN A O 1
ATOM 663 N N . ILE A 1 82 ? -8.684 -24.066 -27.488 1.00 75.31 82 ILE A N 1
ATOM 664 C CA . ILE A 1 82 ? -9.402 -22.943 -26.884 1.00 75.31 82 ILE A CA 1
ATOM 665 C C . ILE A 1 82 ? -10.881 -23.342 -26.854 1.00 75.31 82 ILE A C 1
ATOM 667 O O . ILE A 1 82 ? -11.500 -23.481 -27.904 1.00 75.31 82 ILE A O 1
ATOM 671 N N . SER A 1 83 ? -11.436 -23.585 -25.664 1.00 74.56 83 SER A N 1
ATOM 672 C CA . SER A 1 83 ? -12.874 -23.834 -25.508 1.00 74.56 83 SER A CA 1
ATOM 673 C C . SER A 1 83 ? -13.661 -22.565 -25.847 1.00 74.56 83 SER A C 1
ATOM 675 O O . SER A 1 83 ? -13.298 -21.494 -25.351 1.00 74.56 83 SER A O 1
ATOM 677 N N . ASN A 1 84 ? -14.711 -22.701 -26.664 1.00 63.84 84 ASN A N 1
ATOM 678 C CA . ASN A 1 84 ? -15.711 -21.649 -26.892 1.00 63.84 84 ASN A CA 1
ATOM 679 C C . ASN A 1 84 ? -16.535 -21.373 -25.633 1.00 63.84 84 ASN A C 1
ATOM 681 O O . ASN A 1 84 ? -16.812 -22.347 -24.896 1.00 63.84 84 ASN A O 1
#

Foldseek 3Di:
DCQVPPPDPNDDPDVVVVVVVVVVVCCCQQAADQDPVVSRHVCVVVVNDVDRDHPVVVVVVVVVVVPDDPPDDDDDDDPVPDDD

Sequence (84 aa):
MRRFTRLTNGFSKKVENHAYTVALHFMYYNFVRIHKTLRMSPAMAAGVSDRLREMRDIVSLVKEAEAKAPIVRGPYKEKSQISN

Radius of gyration: 18.73 Å; chains: 1; bounding box: 28×47×46 Å